Protein AF-A0A942EYC2-F1 (afdb_monomer_lite)

Foldseek 3Di:
DFPDKAKAFDDDDDPDPDADPPDDGPCVVPDRHHCVNVVHPPVCVCVVVVHDADDDDDPPDDHDTDMDMDGD

Secondary structure (DSSP, 8-state):
--SSEEEE-SS---S-SS--SSS--TTTTTSPPPTGGGT--HHHHHHHTT-------STTSPP----EEEE-

Radius of gyration: 14.78 Å; chains: 1; bounding box: 34×37×33 Å

pLDDT: mean 94.25, std 2.81, range [82.75, 98.19]

Structure (mmCIF, N/CA/C/O backbone):
data_AF-A0A942EYC2-F1
#
_entry.id   AF-A0A942EYC2-F1
#
loop_
_atom_site.group_PDB
_atom_site.id
_atom_site.type_symbol
_atom_site.label_atom_id
_atom_site.label_alt_id
_atom_site.label_comp_id
_atom_site.label_asym_id
_atom_site.label_entity_id
_atom_site.label_seq_id
_atom_site.pdbx_PDB_ins_code
_atom_site.Cartn_x
_atom_site.Cartn_y
_atom_site.Cartn_z
_atom_site.occupancy
_atom_site.B_iso_or_equiv
_atom_site.auth_seq_id
_atom_site.auth_comp_id
_atom_site.auth_asym_id
_atom_site.auth_atom_id
_atom_site.pdbx_PDB_model_num
ATOM 1 N N . GLY A 1 1 ? -0.522 -22.937 -3.582 1.00 82.75 1 GLY A N 1
ATOM 2 C CA . GLY A 1 1 ? -0.175 -21.553 -3.964 1.00 82.75 1 GLY A CA 1
ATOM 3 C C . GLY A 1 1 ? -0.948 -21.178 -5.211 1.00 82.75 1 GLY A C 1
ATOM 4 O O . GLY A 1 1 ? -1.438 -22.087 -5.868 1.00 82.75 1 GLY A O 1
ATOM 5 N N . TYR A 1 2 ? -1.060 -19.886 -5.518 1.00 90.44 2 TYR A N 1
ATOM 6 C CA . TYR A 1 2 ? -1.718 -19.386 -6.733 1.00 90.44 2 TYR A CA 1
ATOM 7 C C . TYR A 1 2 ? -0.674 -19.133 -7.824 1.00 90.44 2 TYR A C 1
ATOM 9 O O . TYR A 1 2 ? 0.398 -18.607 -7.524 1.00 90.44 2 TYR A O 1
ATOM 17 N N . TYR A 1 3 ? -0.962 -19.533 -9.067 1.00 91.88 3 TYR A N 1
ATOM 18 C CA . TYR A 1 3 ? -0.021 -19.370 -10.184 1.00 91.88 3 TYR A CA 1
ATOM 19 C C . TYR A 1 3 ? 0.171 -17.892 -10.546 1.00 91.88 3 TYR A C 1
ATOM 21 O O . TYR A 1 3 ? 1.288 -17.460 -10.825 1.00 91.88 3 TYR A O 1
ATOM 29 N N . LYS A 1 4 ? -0.906 -17.103 -10.477 1.00 92.38 4 LYS A N 1
ATOM 30 C CA . LYS A 1 4 ? -0.858 -15.649 -10.617 1.00 92.38 4 LYS A CA 1
ATOM 31 C C . LYS A 1 4 ? -1.175 -15.021 -9.270 1.00 92.38 4 LYS A C 1
ATOM 33 O O 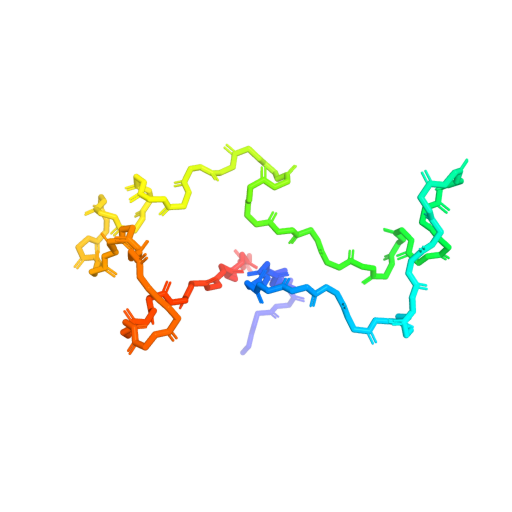. LYS A 1 4 ? -2.275 -15.172 -8.750 1.00 92.38 4 LYS A O 1
ATOM 38 N N . ALA A 1 5 ? -0.194 -14.324 -8.714 1.00 93.06 5 ALA A N 1
ATOM 39 C CA . ALA A 1 5 ? -0.357 -13.543 -7.501 1.00 93.06 5 ALA A CA 1
ATOM 40 C C . ALA A 1 5 ? 0.303 -12.175 -7.693 1.00 93.06 5 ALA A C 1
ATOM 42 O O . ALA A 1 5 ? 1.485 -12.086 -8.038 1.00 93.06 5 ALA A O 1
ATOM 43 N N . LEU A 1 6 ? -0.459 -11.109 -7.472 1.00 92.19 6 LEU A N 1
ATOM 44 C CA . LEU A 1 6 ? 0.016 -9.730 -7.503 1.00 92.19 6 LEU A CA 1
ATOM 45 C C . LEU A 1 6 ? -0.166 -9.116 -6.119 1.00 92.19 6 LEU A C 1
ATOM 47 O O . LEU A 1 6 ? -1.290 -8.961 -5.655 1.00 92.19 6 LEU A O 1
ATOM 51 N N . SER A 1 7 ? 0.939 -8.751 -5.471 1.00 92.44 7 SER A N 1
ATOM 52 C CA . SER A 1 7 ? 0.911 -8.038 -4.198 1.00 92.44 7 SER A CA 1
ATOM 53 C C . SER A 1 7 ? 1.035 -6.528 -4.391 1.00 92.44 7 SER A C 1
ATOM 55 O O . SER A 1 7 ? 1.869 -6.038 -5.155 1.00 92.44 7 SER A O 1
ATOM 57 N N . MET A 1 8 ? 0.212 -5.803 -3.644 1.00 94.69 8 MET A N 1
ATOM 58 C CA . MET A 1 8 ? 0.220 -4.355 -3.486 1.00 94.69 8 MET A CA 1
ATOM 59 C C . MET A 1 8 ? 0.532 -4.084 -2.019 1.00 94.69 8 MET A C 1
ATOM 61 O O . MET A 1 8 ? -0.253 -4.418 -1.130 1.00 94.69 8 MET A O 1
ATOM 65 N N . THR A 1 9 ? 1.723 -3.568 -1.753 1.00 89.44 9 THR A N 1
ATOM 66 C CA . THR A 1 9 ? 2.229 -3.390 -0.390 1.00 89.44 9 THR A CA 1
ATOM 67 C C . THR A 1 9 ? 1.968 -1.974 0.102 1.00 89.44 9 THR A C 1
ATOM 69 O O . THR A 1 9 ? 1.902 -1.043 -0.697 1.00 89.44 9 THR A O 1
ATOM 72 N N . SER A 1 10 ? 1.891 -1.801 1.419 1.00 90.50 10 SER A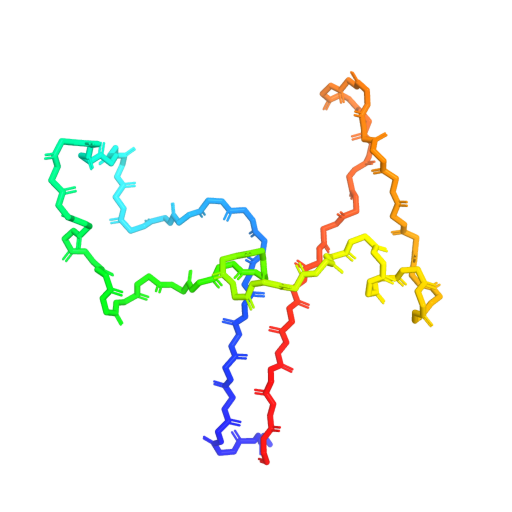 N 1
ATOM 73 C CA . SER A 1 10 ? 1.953 -0.475 2.034 1.00 90.50 10 SER A CA 1
ATOM 74 C C . SER A 1 10 ? 3.399 -0.039 2.275 1.00 90.50 10 SER A C 1
ATOM 76 O O . SER A 1 10 ? 4.307 -0.864 2.425 1.00 90.50 10 SER A O 1
ATOM 78 N N . GLY A 1 11 ? 3.589 1.277 2.327 1.00 88.56 11 GLY A N 1
ATOM 79 C CA . GLY A 1 11 ? 4.866 1.925 2.574 1.00 88.56 11 GLY A CA 1
ATOM 80 C C . GLY A 1 11 ? 5.648 2.257 1.300 1.00 88.56 11 GLY A C 1
ATOM 81 O O . GLY A 1 11 ? 5.216 1.965 0.184 1.00 88.56 11 GLY A O 1
ATOM 82 N N . PRO A 1 12 ? 6.809 2.910 1.461 1.00 89.94 12 PRO A N 1
ATOM 83 C CA . PRO A 1 12 ? 7.625 3.351 0.341 1.00 89.94 12 PRO A CA 1
ATOM 84 C C . PRO A 1 12 ? 8.313 2.180 -0.370 1.00 89.94 12 PRO A C 1
ATOM 86 O O . PRO A 1 12 ? 8.667 1.163 0.234 1.00 89.94 12 PRO A O 1
ATOM 89 N N . CYS A 1 13 ? 8.585 2.374 -1.660 1.00 92.44 13 CYS A N 1
ATOM 90 C CA . CYS A 1 13 ? 9.482 1.516 -2.427 1.00 92.44 13 CYS A CA 1
ATOM 91 C C . CYS A 1 13 ? 10.896 1.511 -1.810 1.00 92.44 13 CYS A C 1
ATOM 93 O O . CYS A 1 13 ? 11.361 2.527 -1.296 1.00 92.44 13 CYS A O 1
ATOM 95 N N . ARG A 1 14 ? 11.596 0.370 -1.882 1.00 92.56 14 ARG A N 1
ATOM 96 C CA . ARG A 1 14 ? 12.956 0.185 -1.332 1.00 92.56 14 ARG A CA 1
ATOM 97 C C . ARG A 1 14 ? 14.034 -0.058 -2.397 1.00 92.56 14 ARG A C 1
ATOM 99 O O . ARG A 1 14 ? 15.129 -0.495 -2.062 1.00 92.56 14 ARG A O 1
ATOM 106 N N . LEU A 1 15 ? 13.731 0.187 -3.676 1.00 94.88 15 LEU A N 1
ATOM 107 C CA . LEU A 1 15 ? 14.652 -0.089 -4.792 1.00 94.88 15 LEU A CA 1
ATOM 108 C C . LEU A 1 15 ? 15.773 0.954 -4.928 1.00 94.88 15 LEU A C 1
ATOM 110 O O . LEU A 1 15 ? 16.844 0.659 -5.452 1.00 94.88 15 LEU A O 1
ATOM 114 N N . CYS A 1 16 ? 15.558 2.174 -4.439 1.00 94.88 16 CYS A N 1
ATOM 115 C CA . CYS A 1 16 ? 16.560 3.235 -4.430 1.00 94.88 16 CYS A CA 1
ATOM 116 C C . CYS A 1 16 ? 16.705 3.845 -3.036 1.00 94.88 16 CYS A C 1
ATOM 118 O O . CYS A 1 16 ? 15.748 3.897 -2.269 1.00 94.88 16 CYS A O 1
ATOM 120 N N . LYS A 1 17 ? 17.913 4.337 -2.728 1.00 94.81 17 LYS A N 1
ATOM 121 C CA . LYS A 1 17 ? 18.173 5.107 -1.504 1.00 94.81 1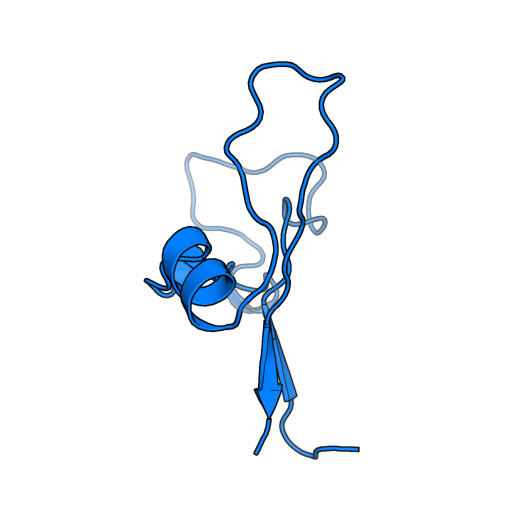7 LYS A CA 1
ATOM 122 C C . LYS A 1 17 ? 17.477 6.472 -1.540 1.00 94.81 17 LYS A C 1
ATOM 124 O O . LYS A 1 17 ? 16.976 6.925 -0.521 1.00 94.81 17 LYS A O 1
ATOM 129 N N . GLU A 1 18 ? 17.453 7.092 -2.716 1.00 95.56 18 GLU A N 1
ATOM 130 C CA . GLU A 1 18 ? 16.806 8.373 -2.990 1.00 95.56 18 GLU A CA 1
ATOM 131 C C . GLU A 1 18 ? 16.193 8.317 -4.396 1.00 95.56 18 GLU A C 1
ATOM 133 O O . GLU A 1 18 ? 16.795 7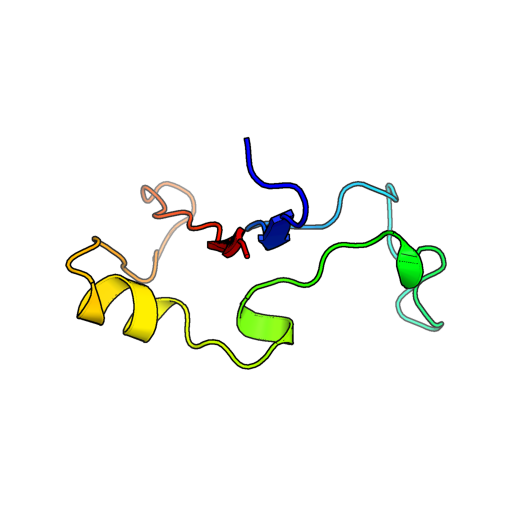.746 -5.314 1.00 95.56 18 GLU A O 1
ATOM 138 N N . CYS A 1 19 ? 14.971 8.831 -4.542 1.00 94.69 19 CYS A N 1
ATOM 139 C CA . CYS A 1 19 ? 14.253 8.871 -5.815 1.00 94.69 19 CYS A CA 1
ATOM 140 C C . CYS A 1 19 ? 14.633 10.131 -6.602 1.00 94.69 19 CYS A C 1
ATOM 142 O O . CYS A 1 19 ? 14.714 11.209 -6.018 1.00 94.69 19 CYS A O 1
ATOM 144 N N . ASP A 1 20 ? 14.769 10.021 -7.926 1.00 95.62 20 ASP A N 1
ATOM 145 C CA . ASP A 1 20 ? 14.769 11.203 -8.791 1.00 95.62 20 ASP A CA 1
ATOM 146 C C . ASP A 1 20 ? 13.323 11.658 -9.017 1.00 95.62 20 ASP A C 1
ATOM 148 O O . ASP A 1 20 ? 12.489 10.885 -9.485 1.00 95.62 20 ASP A O 1
ATOM 152 N N . LEU A 1 21 ? 13.030 12.903 -8.647 1.00 94.44 21 LEU A N 1
ATOM 153 C CA . LEU A 1 21 ? 11.706 13.510 -8.786 1.00 94.44 21 LEU A CA 1
ATOM 154 C C . LEU A 1 21 ? 11.550 14.303 -10.094 1.00 94.44 21 LEU A C 1
ATOM 156 O O . LEU A 1 21 ? 10.451 14.759 -10.396 1.00 94.44 21 LEU A O 1
ATOM 160 N N . ASN A 1 22 ? 12.629 14.478 -10.864 1.00 97.31 22 ASN A N 1
ATOM 161 C CA . ASN A 1 22 ? 12.638 15.244 -12.114 1.00 97.31 22 ASN A CA 1
ATOM 162 C C . ASN A 1 22 ? 12.538 14.359 -13.363 1.00 97.31 22 ASN A C 1
ATOM 164 O O . ASN A 1 22 ? 12.375 14.874 -14.469 1.00 97.31 22 ASN A O 1
ATOM 168 N N . SER A 1 23 ? 12.651 13.039 -13.211 1.00 96.38 23 SER A N 1
ATOM 169 C CA . SER A 1 23 ? 12.573 12.076 -14.308 1.00 96.38 23 SER A CA 1
ATOM 170 C C . SER A 1 23 ? 11.671 10.889 -13.961 1.00 96.38 23 SER A C 1
ATOM 172 O O . SER A 1 23 ? 11.183 10.750 -12.839 1.00 96.38 23 SER A O 1
ATOM 174 N N . LEU A 1 24 ? 11.391 10.039 -14.953 1.00 94.69 24 LEU A N 1
ATOM 175 C CA . LEU A 1 24 ? 10.615 8.820 -14.732 1.00 94.69 24 LEU A CA 1
ATOM 176 C C . LEU A 1 24 ? 11.372 7.851 -13.815 1.00 94.69 24 LEU A C 1
ATOM 178 O O . LEU A 1 24 ? 12.595 7.736 -13.868 1.00 94.69 24 LEU A O 1
ATOM 182 N N . CYS A 1 25 ? 10.622 7.086 -13.017 1.00 94.25 25 CYS A N 1
ATOM 183 C CA . CYS A 1 25 ? 11.199 6.069 -12.146 1.00 94.25 25 CYS A CA 1
ATOM 184 C C . CYS A 1 25 ? 12.039 5.065 -12.952 1.00 94.25 25 CYS A C 1
ATOM 186 O O . CYS A 1 25 ? 11.511 4.314 -13.775 1.00 94.25 25 CYS A O 1
ATOM 188 N N . LYS A 1 26 ? 13.337 4.983 -12.636 1.00 95.69 26 LYS A N 1
ATOM 189 C CA . LYS A 1 26 ? 14.275 4.019 -13.240 1.00 95.69 26 LYS A CA 1
ATOM 190 C C . LYS A 1 26 ? 13.888 2.546 -13.033 1.00 95.69 26 LYS A C 1
ATOM 192 O O . LYS A 1 26 ? 14.372 1.690 -13.759 1.00 95.69 26 LYS A O 1
ATOM 197 N N . HIS A 1 27 ? 13.018 2.268 -12.059 1.00 95.38 27 HIS A N 1
ATOM 198 C CA . HIS A 1 27 ? 12.517 0.937 -11.715 1.00 95.38 27 HIS A CA 1
ATOM 199 C C . HIS A 1 27 ? 11.010 0.799 -11.968 1.00 95.38 27 HIS A C 1
ATOM 201 O O . HIS A 1 27 ? 10.348 0.014 -11.296 1.00 95.38 27 HIS A O 1
ATOM 207 N N . GLY A 1 28 ? 10.427 1.572 -12.891 1.00 91.81 28 GLY A N 1
ATOM 208 C CA . GLY A 1 28 ? 8.970 1.608 -13.091 1.00 91.81 28 GLY A CA 1
ATOM 209 C C . GLY A 1 28 ? 8.322 0.240 -13.352 1.00 91.81 28 GLY A C 1
ATOM 210 O O . GLY A 1 28 ? 7.190 0.020 -12.942 1.00 91.81 28 GLY A O 1
ATOM 211 N N . MET A 1 29 ? 9.056 -0.695 -13.965 1.00 91.56 29 MET A N 1
ATOM 212 C CA . MET A 1 29 ? 8.576 -2.060 -14.233 1.00 91.56 29 MET A CA 1
ATOM 213 C C . MET A 1 29 ? 8.766 -3.035 -13.060 1.00 91.56 29 MET A C 1
ATOM 215 O O . MET A 1 29 ? 8.162 -4.104 -13.047 1.00 91.56 29 MET A O 1
ATOM 219 N N . GLU A 1 30 ? 9.610 -2.691 -12.088 1.00 92.62 30 GLU A N 1
ATOM 220 C CA . GLU A 1 30 ? 9.921 -3.521 -10.916 1.00 92.62 30 GLU A CA 1
ATOM 221 C C . GLU A 1 30 ? 9.167 -3.040 -9.669 1.00 92.62 30 GLU A C 1
ATOM 223 O O . GLU A 1 30 ? 8.768 -3.839 -8.818 1.00 92.62 30 GLU A O 1
ATOM 228 N N . ALA A 1 31 ? 8.976 -1.723 -9.552 1.00 92.88 31 ALA A N 1
ATOM 229 C CA . ALA A 1 31 ? 8.268 -1.095 -8.454 1.00 92.88 31 ALA A CA 1
ATOM 230 C C . ALA A 1 31 ? 6.815 -1.582 -8.419 1.00 92.88 31 ALA A C 1
ATOM 232 O O . ALA A 1 31 ? 6.076 -1.485 -9.397 1.00 92.88 31 ALA A O 1
ATOM 233 N N . ARG A 1 32 ? 6.393 -2.101 -7.263 1.00 92.12 32 ARG A N 1
ATOM 234 C CA . ARG A 1 32 ? 4.998 -2.492 -7.054 1.00 92.12 32 ARG A CA 1
ATOM 235 C C . ARG A 1 32 ? 4.145 -1.235 -6.857 1.00 92.12 32 ARG A C 1
ATOM 237 O O . ARG A 1 32 ? 4.541 -0.377 -6.065 1.00 92.12 32 ARG A O 1
ATOM 244 N N . PRO A 1 33 ? 2.990 -1.117 -7.532 1.00 92.56 33 PRO A N 1
ATOM 245 C CA . PRO A 1 33 ? 2.062 -0.034 -7.252 1.00 92.56 33 PRO A CA 1
ATOM 246 C C . PRO A 1 33 ? 1.468 -0.194 -5.847 1.00 92.56 33 PRO A C 1
ATOM 248 O O . PRO A 1 33 ? 1.261 -1.314 -5.368 1.00 92.56 33 PRO A O 1
ATOM 251 N N . SER A 1 34 ? 1.175 0.933 -5.198 1.00 94.25 34 SER A N 1
ATOM 252 C CA . SER A 1 34 ? 0.353 0.940 -3.988 1.00 94.25 34 SER A CA 1
ATOM 253 C C . SER A 1 34 ? -1.123 0.755 -4.348 1.00 94.25 34 SER A C 1
ATOM 255 O O . SER A 1 34 ? -1.515 0.892 -5.510 1.00 94.25 34 SER A O 1
ATOM 257 N N . MET A 1 35 ? -1.956 0.466 -3.349 1.00 95.75 35 MET A N 1
ATOM 258 C CA . MET A 1 35 ? -3.409 0.383 -3.531 1.00 95.75 35 MET A CA 1
ATOM 259 C C . MET A 1 35 ? -3.977 1.700 -4.089 1.00 95.75 35 MET A C 1
ATOM 261 O O . MET A 1 35 ? -4.742 1.698 -5.055 1.00 95.75 35 MET A O 1
ATOM 265 N N . GLU A 1 36 ? -3.528 2.828 -3.547 1.00 95.00 36 GLU A N 1
ATOM 266 C CA . GLU A 1 36 ? -3.943 4.177 -3.933 1.00 95.00 36 GLU A CA 1
ATOM 267 C C . GLU A 1 36 ? -3.526 4.522 -5.367 1.00 95.00 36 GLU A C 1
ATOM 269 O O . GLU A 1 36 ? -4.296 5.145 -6.096 1.00 95.00 36 GLU A O 1
ATOM 274 N N . ALA A 1 37 ? -2.346 4.071 -5.808 1.00 92.81 37 ALA A N 1
ATOM 275 C CA . ALA A 1 37 ? -1.873 4.282 -7.178 1.00 92.81 37 ALA A CA 1
ATOM 276 C C . ALA A 1 37 ? -2.772 3.604 -8.230 1.00 92.81 37 ALA A C 1
ATOM 278 O O . ALA A 1 37 ? -2.804 4.033 -9.382 1.00 92.81 37 ALA A O 1
ATOM 279 N N . CYS A 1 38 ? -3.525 2.573 -7.840 1.00 95.00 38 CYS A N 1
ATOM 280 C CA . CYS A 1 38 ? -4.520 1.912 -8.686 1.00 95.00 38 CYS A CA 1
ATOM 281 C C . CYS A 1 38 ? -5.957 2.399 -8.430 1.00 95.00 38 CYS A C 1
ATOM 283 O O . CYS A 1 38 ? -6.903 1.759 -8.883 1.00 95.00 38 CYS A O 1
ATOM 285 N N . GLY A 1 39 ? -6.140 3.511 -7.710 1.00 96.38 39 GLY A N 1
ATOM 286 C CA . GLY A 1 39 ? -7.455 4.101 -7.446 1.00 96.38 39 GLY A CA 1
ATOM 287 C C . GLY A 1 39 ? -8.270 3.386 -6.366 1.00 96.38 39 GLY A C 1
ATOM 288 O O . GLY A 1 39 ? -9.474 3.615 -6.265 1.00 96.38 39 GLY A O 1
ATOM 289 N N . VAL A 1 40 ? -7.649 2.524 -5.556 1.00 96.50 40 VAL A N 1
ATOM 290 C CA . VAL A 1 40 ? -8.330 1.853 -4.444 1.00 96.50 40 VAL A CA 1
ATOM 291 C C . VAL A 1 40 ? -8.370 2.780 -3.230 1.00 96.50 40 VAL A C 1
ATOM 293 O O . VAL A 1 40 ? -7.332 3.183 -2.708 1.00 96.50 40 VAL A O 1
ATOM 296 N N . ASP A 1 41 ? -9.573 3.069 -2.731 1.00 97.06 41 ASP A N 1
ATOM 297 C CA . ASP A 1 41 ? -9.754 3.714 -1.429 1.00 97.06 41 ASP A CA 1
ATOM 298 C C . ASP A 1 41 ? -9.481 2.695 -0.314 1.00 97.06 41 ASP A C 1
ATOM 300 O O . ASP A 1 41 ? -10.334 1.869 0.027 1.00 97.06 41 ASP A O 1
ATOM 304 N N . VAL A 1 42 ? -8.274 2.742 0.252 1.00 96.19 42 VAL A N 1
ATOM 305 C CA . VAL A 1 42 ? -7.831 1.822 1.311 1.00 96.19 42 VAL A CA 1
ATOM 306 C C . VAL A 1 42 ? -8.695 1.945 2.566 1.00 96.19 42 VAL A C 1
ATOM 308 O O . VAL A 1 42 ? -9.033 0.930 3.176 1.00 96.19 42 VAL A O 1
ATOM 311 N N . TYR A 1 43 ? -9.108 3.162 2.935 1.00 96.75 43 TYR A N 1
ATOM 312 C CA . TYR A 1 43 ? -9.911 3.392 4.137 1.00 96.75 43 TYR A CA 1
ATOM 313 C C . TYR A 1 43 ? -11.300 2.798 4.001 1.00 96.75 43 TYR A C 1
ATOM 315 O O . TYR A 1 43 ? -11.759 2.093 4.903 1.00 96.75 43 TYR A O 1
ATOM 323 N N . LYS A 1 44 ? -11.973 3.073 2.884 1.00 97.88 44 LYS A N 1
ATOM 324 C CA . LYS A 1 44 ? -13.286 2.496 2.613 1.00 97.88 44 LYS A CA 1
ATOM 325 C C . LYS A 1 44 ? -13.200 0.980 2.477 1.00 97.88 44 LYS A C 1
ATOM 327 O O . LYS A 1 44 ? -13.969 0.285 3.129 1.00 97.88 44 LYS A O 1
ATOM 332 N N . THR A 1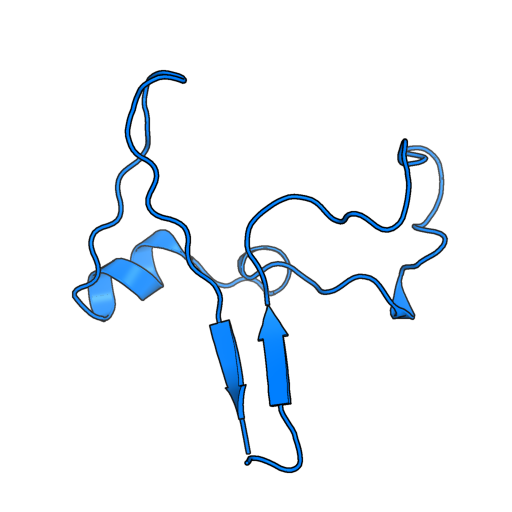 45 ? -12.225 0.472 1.724 1.00 97.19 45 THR A N 1
ATOM 333 C CA . THR A 1 45 ? -12.034 -0.974 1.520 1.00 97.19 45 THR A CA 1
ATOM 334 C C . THR A 1 45 ? -11.840 -1.710 2.845 1.00 97.19 45 THR A C 1
ATOM 336 O O . THR A 1 45 ? -12.502 -2.718 3.088 1.00 97.19 45 THR A O 1
ATOM 339 N N . ALA A 1 46 ? -10.975 -1.204 3.729 1.00 97.31 46 ALA A N 1
ATOM 340 C CA . ALA A 1 46 ? -10.740 -1.814 5.035 1.00 97.31 46 ALA A CA 1
ATOM 341 C C . ALA A 1 46 ? -12.001 -1.786 5.917 1.00 97.31 46 ALA A C 1
ATOM 343 O O . ALA A 1 46 ? -12.376 -2.819 6.473 1.00 97.31 46 ALA A O 1
ATOM 344 N N . ARG A 1 47 ? -12.699 -0.643 5.993 1.00 97.62 47 ARG A N 1
ATOM 345 C CA . ARG A 1 47 ? -13.936 -0.495 6.785 1.00 97.62 47 ARG A CA 1
ATOM 346 C C . ARG A 1 47 ? -15.062 -1.397 6.293 1.00 97.62 47 ARG A C 1
ATOM 348 O O . ARG A 1 47 ? -15.697 -2.058 7.109 1.00 97.62 47 ARG A O 1
ATOM 355 N N . ASP A 1 48 ? -15.278 -1.452 4.980 1.00 98.19 48 ASP A N 1
ATOM 356 C CA . ASP A 1 48 ? -16.323 -2.274 4.359 1.00 98.19 48 ASP A CA 1
ATOM 357 C C . ASP A 1 48 ? -16.084 -3.781 4.600 1.00 98.19 48 ASP A C 1
ATOM 359 O O . ASP A 1 48 ? -17.030 -4.564 4.578 1.00 98.19 48 ASP A O 1
ATOM 363 N N . ASN A 1 49 ? -14.840 -4.184 4.893 1.00 97.62 49 ASN A N 1
ATOM 364 C CA . ASN A 1 49 ? -14.460 -5.557 5.248 1.00 97.62 49 ASN A CA 1
ATOM 365 C C . ASN A 1 49 ? -14.250 -5.770 6.763 1.00 97.62 49 ASN A C 1
ATOM 367 O O . ASN A 1 49 ? -13.706 -6.793 7.175 1.00 97.62 49 ASN A O 1
ATOM 371 N N . GLY A 1 50 ? -14.673 -4.825 7.610 1.00 97.88 50 GLY A N 1
ATOM 372 C CA . GLY A 1 50 ? -14.620 -4.963 9.071 1.00 97.88 50 GLY A CA 1
ATOM 373 C C . GLY A 1 50 ? -13.224 -4.830 9.688 1.00 97.88 50 GLY A C 1
ATOM 374 O O . GLY A 1 50 ? -13.042 -5.166 10.858 1.00 97.88 50 GLY A O 1
ATOM 375 N N . PHE A 1 51 ? -12.237 -4.335 8.939 1.00 97.38 51 PHE A N 1
ATOM 376 C CA . PHE A 1 51 ? -10.891 -4.111 9.458 1.00 97.38 51 PHE A CA 1
ATOM 377 C C . PHE A 1 51 ? -10.762 -2.741 10.145 1.00 97.38 51 PHE A C 1
ATOM 379 O O . PHE A 1 51 ? -11.317 -1.744 9.666 1.00 97.38 51 PHE A O 1
ATOM 386 N N . PRO A 1 52 ? -9.994 -2.646 11.248 1.00 95.62 52 PRO A N 1
ATOM 387 C CA . PRO A 1 52 ? -9.748 -1.375 11.913 1.00 95.62 52 PRO A CA 1
ATOM 388 C C . PRO A 1 52 ? -8.818 -0.502 11.066 1.00 95.62 52 PRO A C 1
ATOM 390 O O . PRO A 1 52 ? -7.711 -0.909 10.721 1.00 95.62 52 PRO A O 1
ATOM 393 N N . ILE A 1 53 ? -9.248 0.721 10.756 1.00 96.25 53 ILE A N 1
ATOM 394 C CA . ILE A 1 53 ? -8.385 1.735 10.149 1.00 96.25 53 ILE A CA 1
ATOM 395 C C . ILE A 1 53 ? -8.773 3.134 10.626 1.00 96.25 53 ILE A C 1
ATOM 397 O O . ILE A 1 53 ? -9.940 3.545 10.565 1.00 96.25 53 ILE A O 1
ATOM 401 N N . ARG A 1 54 ? -7.780 3.890 11.095 1.00 94.56 54 ARG A N 1
ATOM 402 C CA . ARG A 1 54 ? -7.936 5.275 11.550 1.00 94.56 54 ARG A CA 1
ATOM 403 C C . ARG A 1 54 ? -6.805 6.148 11.028 1.00 94.56 54 ARG A C 1
ATOM 405 O O . ARG A 1 54 ? -5.696 5.676 10.813 1.00 94.56 54 ARG A O 1
ATOM 412 N N . VAL A 1 55 ? -7.108 7.430 10.851 1.00 94.62 55 VAL A N 1
ATOM 413 C CA . VAL A 1 55 ? -6.088 8.440 10.568 1.00 94.62 55 VAL A CA 1
ATOM 414 C C . VAL A 1 55 ? -5.297 8.664 11.855 1.00 94.62 55 VAL A C 1
ATOM 416 O O . VAL A 1 55 ? -5.886 9.028 12.876 1.00 94.62 55 VAL A O 1
ATOM 419 N N . VAL A 1 56 ? -3.990 8.415 11.808 1.00 95.38 56 VAL A N 1
ATOM 420 C CA . VAL A 1 56 ? -3.070 8.727 12.910 1.00 95.38 56 VAL A CA 1
ATOM 421 C C . VAL A 1 56 ? -2.846 10.235 13.005 1.00 95.38 56 VAL A C 1
ATOM 423 O O . VAL A 1 56 ? -2.894 10.942 11.997 1.00 95.38 56 VAL A O 1
ATOM 426 N N . ARG A 1 57 ? -2.648 10.743 14.219 1.00 96.38 57 ARG A N 1
ATOM 427 C CA . ARG A 1 57 ? -2.456 12.171 14.511 1.00 96.38 57 ARG A CA 1
ATOM 428 C C . ARG A 1 57 ? -1.021 12.488 14.891 1.00 96.38 57 ARG A C 1
ATOM 430 O O . ARG A 1 57 ? -0.578 13.606 14.637 1.00 96.38 57 ARG A O 1
ATOM 437 N N . THR A 1 58 ? -0.310 11.533 15.481 1.00 96.75 58 THR A N 1
ATOM 438 C CA . THR A 1 58 ? 1.098 11.687 15.852 1.00 96.75 58 THR A CA 1
ATOM 439 C C . THR A 1 58 ? 1.931 10.491 15.392 1.00 96.75 58 THR A C 1
ATOM 441 O O . THR A 1 58 ? 1.400 9.472 14.951 1.00 96.75 58 THR A O 1
ATOM 444 N N . SER A 1 59 ? 3.256 10.621 15.463 1.00 92.44 59 SER A N 1
ATOM 445 C CA . SER A 1 59 ? 4.203 9.556 15.110 1.00 92.44 59 SER A CA 1
ATOM 446 C C . SER A 1 59 ? 4.182 8.368 16.071 1.00 92.44 59 SER A C 1
ATOM 448 O O . SER A 1 59 ? 4.659 7.291 15.719 1.00 92.44 59 SER A O 1
ATOM 450 N N . GLU A 1 60 ? 3.649 8.562 17.274 1.00 95.94 60 GLU A N 1
ATOM 451 C CA . GLU A 1 60 ? 3.572 7.560 18.340 1.00 95.94 60 GLU A CA 1
ATOM 452 C C . GLU A 1 60 ? 2.294 6.719 18.251 1.00 95.94 60 GLU A C 1
ATOM 454 O O . GLU A 1 60 ? 2.205 5.667 18.885 1.00 95.94 60 GLU A O 1
ATOM 459 N N . ASP A 1 61 ? 1.306 7.171 17.475 1.00 96.31 61 ASP A N 1
ATOM 460 C CA . ASP A 1 61 ? 0.064 6.441 17.276 1.00 96.31 61 ASP A CA 1
ATOM 461 C C . ASP A 1 61 ? 0.324 5.110 16.559 1.00 96.31 61 ASP A C 1
ATOM 463 O O . ASP A 1 61 ? 1.016 5.029 15.541 1.00 96.31 61 ASP A O 1
ATOM 467 N N . GLU A 1 62 ? -0.315 4.051 17.050 1.00 94.44 62 GLU A N 1
ATOM 468 C CA . GLU A 1 62 ? -0.328 2.766 16.362 1.00 94.44 62 GLU A CA 1
ATOM 469 C C . GLU A 1 62 ? -1.025 2.901 14.997 1.00 94.44 62 GLU A C 1
ATOM 471 O O . GLU A 1 62 ? -2.156 3.398 14.898 1.00 94.44 62 GLU A O 1
ATOM 476 N N . GLN A 1 63 ? -0.340 2.416 13.960 1.00 93.81 63 GLN A N 1
ATOM 477 C CA . GLN A 1 63 ? -0.764 2.471 12.565 1.00 93.81 63 GLN A CA 1
ATOM 478 C C . GLN A 1 63 ? -1.412 1.155 12.131 1.00 93.81 63 GLN A C 1
ATOM 480 O O . GLN A 1 63 ? -0.893 0.071 12.396 1.00 93.81 63 GLN A O 1
ATOM 485 N N . ASN A 1 64 ? -2.507 1.249 11.376 1.00 95.00 64 ASN A N 1
ATOM 486 C CA . ASN A 1 64 ? -3.074 0.103 10.671 1.00 95.00 64 ASN A CA 1
ATOM 487 C C . ASN A 1 64 ? -2.509 0.063 9.244 1.00 95.00 64 ASN A C 1
ATOM 489 O O . ASN A 1 64 ? -2.750 0.972 8.452 1.00 95.00 64 ASN A O 1
ATOM 493 N N . ILE A 1 65 ? -1.744 -0.982 8.929 1.00 93.75 65 ILE A N 1
ATOM 494 C CA . ILE A 1 65 ? -1.034 -1.140 7.655 1.00 93.75 65 ILE A CA 1
ATOM 495 C C . ILE A 1 65 ? -1.681 -2.281 6.873 1.00 93.75 65 ILE A C 1
ATOM 497 O O . ILE A 1 65 ? -1.743 -3.409 7.358 1.00 93.75 65 ILE A O 1
ATOM 501 N N . PHE A 1 66 ? -2.125 -1.993 5.650 1.00 95.31 66 PHE A N 1
ATOM 502 C CA . PHE A 1 66 ? -2.784 -2.969 4.785 1.00 95.31 66 PHE A CA 1
ATOM 503 C C . PHE A 1 66 ? -1.960 -3.255 3.535 1.00 95.31 66 PHE A C 1
ATOM 505 O O . PHE A 1 66 ? -1.360 -2.362 2.946 1.00 95.31 66 PHE A O 1
ATOM 512 N N . GLY A 1 67 ? -1.947 -4.519 3.127 1.00 94.50 67 GLY A N 1
ATOM 513 C CA . GLY A 1 67 ? -1.511 -4.937 1.803 1.00 94.50 67 GLY A CA 1
ATOM 514 C C . GLY A 1 67 ? -2.617 -5.755 1.153 1.00 94.50 67 GLY A C 1
ATOM 515 O O . GLY A 1 67 ? -3.389 -6.418 1.846 1.00 94.50 67 GLY A O 1
ATOM 516 N N . LEU A 1 68 ? -2.686 -5.712 -0.171 1.00 94.88 68 LEU A N 1
ATOM 517 C CA . LEU A 1 68 ? -3.653 -6.466 -0.957 1.00 94.88 68 LEU A CA 1
ATOM 518 C C . LEU A 1 68 ? -2.908 -7.471 -1.829 1.00 94.88 68 LEU A C 1
ATOM 520 O O . LEU A 1 68 ? -1.951 -7.112 -2.511 1.00 94.88 68 LEU A O 1
ATOM 524 N N . ILE A 1 69 ? -3.336 -8.730 -1.810 1.00 94.50 69 ILE A N 1
ATOM 525 C CA . ILE A 1 69 ? -2.841 -9.750 -2.735 1.00 94.50 69 ILE A CA 1
ATOM 526 C C . ILE A 1 69 ? -4.006 -10.142 -3.635 1.00 94.50 69 ILE A C 1
ATOM 528 O O . ILE A 1 69 ? -5.003 -10.683 -3.164 1.00 94.50 69 ILE A O 1
ATOM 532 N N . LEU A 1 70 ? -3.867 -9.859 -4.924 1.00 94.00 70 LEU A N 1
ATOM 533 C CA . LEU A 1 70 ? -4.781 -10.308 -5.963 1.00 94.00 70 LEU A CA 1
ATOM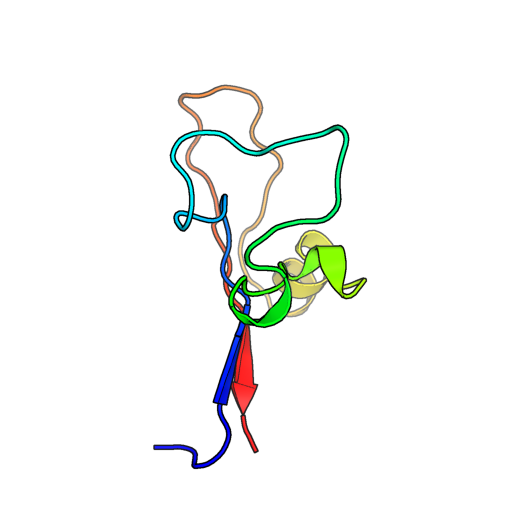 534 C C . LEU A 1 70 ? -4.314 -11.676 -6.456 1.00 94.00 70 LEU A C 1
ATOM 536 O O . LEU A 1 70 ? -3.135 -11.846 -6.775 1.00 94.00 70 LEU A O 1
ATOM 540 N N . VAL A 1 71 ? -5.229 -12.636 -6.505 1.00 95.56 71 VAL A N 1
ATOM 541 C CA . VAL A 1 71 ? -4.973 -14.011 -6.947 1.00 95.56 71 VAL A CA 1
ATOM 542 C C . VAL A 1 71 ? -6.026 -14.445 -7.968 1.00 95.56 71 VAL A C 1
ATOM 544 O O . VAL A 1 71 ? -7.147 -13.940 -7.932 1.00 95.56 71 VAL A O 1
ATOM 547 N N . ASP A 1 72 ? -5.631 -15.354 -8.862 1.00 84.00 72 ASP A N 1
ATOM 548 C CA . ASP A 1 72 ? -6.458 -16.052 -9.867 1.00 84.00 72 ASP A CA 1
ATOM 549 C C . ASP A 1 72 ? -6.393 -17.563 -9.591 1.00 84.00 72 ASP A C 1
ATOM 551 O O . ASP A 1 72 ? -5.250 -18.074 -9.439 1.00 84.00 72 ASP A O 1
#

Sequence (72 aa):
GYYKALSMTSGPCRLCKECDLNSLCKHGMEARPSMEACGVDVYKTARDNGFPIRVVRTSEDEQNIFGLILVD